Protein AF-A0A2M9ITL8-F1 (afdb_monomer)

Foldseek 3Di:
DPDDQDPLLCVLLVQLVVVQVVVPPQADALVRSCVSSVHDSVSNVSNLVVNQVVCVVVVHAHWDADPRRGTHGDDDPVSVVVRVLVVLVVVLVVLVCCLPVPLVVVCVVPVPPPVSVVVNVVSVVVSVVSVVVNVPDD

pLDDT: mean 93.33, std 9.51, range [38.5, 98.44]

Sequence (138 aa):
MARKRSPAAERHSELIQIALLEAAPSGLPFKRLMGACELSEYQTRSGLTALRDLAAQKGWPPLLWTRERGYHFCASEIELEEWERAWVSEKLTQFKRMITGTLAPHLALFPRSRWANYLNTQIEAVKATLEMAASQSG

Radius of gyration: 19.23 Å; Cα contacts (8 Å, |Δi|>4): 129; chains: 1; bounding box: 42×32×49 Å

Mean predicted aligned error: 4.71 Å

Secondary structure (DSSP, 8-state):
------HHHHHHHHHHHHHHHHTTTT-B-HHHHHHHHT--HHHHHHHHHHHHHHHHHHTPPPEEEETTTEEEE---HHHHHHHHHHHHHHHHHHHHHHIIIIIHHHHHH-TT-HHHHHHHHHHHHHHHHHHHHHH---

Solvent-accessible surface area (backbone atoms only — not comparable to full-atom values): 7659 Å² total; per-residue (Å²): 131,85,76,85,74,54,74,67,33,50,54,37,17,50,46,49,50,53,54,37,60,74,35,55,89,58,27,34,43,70,71,55,45,24,61,77,56,75,38,54,74,67,50,42,53,46,5,54,52,44,36,44,56,46,22,66,74,69,73,44,62,56,72,46,74,46,93,90,34,20,38,30,65,54,88,47,69,67,61,47,52,54,50,51,52,52,51,52,52,52,51,42,52,51,48,52,46,44,44,65,71,45,43,49,55,47,38,70,78,40,72,82,39,64,67,54,53,53,51,47,54,55,50,52,52,54,41,53,55,46,51,52,58,68,66,67,68,130

Structure (mmCIF, N/CA/C/O backbone):
data_AF-A0A2M9ITL8-F1
#
_entry.id   AF-A0A2M9ITL8-F1
#
loop_
_atom_site.group_PDB
_atom_site.id
_atom_site.type_symbol
_atom_site.label_atom_id
_atom_site.label_alt_id
_atom_site.label_comp_id
_atom_site.label_asym_id
_atom_site.label_entity_id
_atom_site.label_seq_id
_atom_site.pdbx_PDB_ins_code
_atom_site.Cartn_x
_atom_site.Cartn_y
_atom_site.Cartn_z
_atom_site.occupancy
_atom_site.B_iso_or_equiv
_atom_site.auth_seq_id
_atom_site.auth_comp_id
_atom_site.auth_asym_id
_atom_site.auth_atom_id
_atom_site.pdbx_PDB_model_num
ATOM 1 N N . MET A 1 1 ? 1.585 19.406 0.364 1.00 38.50 1 MET A N 1
ATOM 2 C CA . MET A 1 1 ? 0.289 20.040 0.698 1.00 38.50 1 MET A CA 1
ATOM 3 C C . MET A 1 1 ? -0.775 1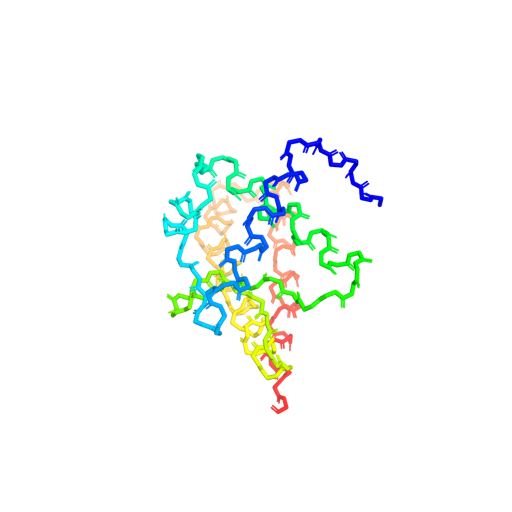8.957 0.744 1.00 38.50 1 MET A C 1
ATOM 5 O O . MET A 1 1 ? -0.995 18.316 -0.275 1.00 38.50 1 MET A O 1
ATOM 9 N N . ALA A 1 2 ? -1.387 18.708 1.905 1.00 52.38 2 ALA A N 1
ATOM 10 C CA . ALA A 1 2 ? -2.504 17.770 2.001 1.00 52.38 2 ALA A CA 1
ATOM 11 C C . ALA A 1 2 ? -3.695 18.335 1.212 1.00 52.38 2 ALA A C 1
ATOM 13 O O . ALA A 1 2 ? -4.110 19.473 1.440 1.00 52.38 2 ALA A O 1
ATOM 14 N N . ARG A 1 3 ? -4.214 17.572 0.246 1.00 58.38 3 ARG A N 1
ATOM 15 C CA . ARG A 1 3 ? -5.431 17.939 -0.484 1.00 58.38 3 ARG A CA 1
ATOM 16 C C . ARG A 1 3 ? -6.552 18.110 0.543 1.00 58.38 3 ARG A C 1
ATOM 18 O O . ARG A 1 3 ? -6.740 17.233 1.383 1.00 58.38 3 ARG A O 1
ATOM 25 N N . LYS A 1 4 ? -7.284 19.227 0.496 1.00 65.50 4 LYS A N 1
ATOM 26 C CA . LYS A 1 4 ? -8.438 19.445 1.379 1.00 65.50 4 LYS A CA 1
ATOM 27 C C . LYS A 1 4 ? -9.428 18.294 1.149 1.00 65.50 4 LYS A C 1
ATOM 29 O O . LYS A 1 4 ? -9.905 18.122 0.025 1.00 65.50 4 LYS A O 1
ATOM 34 N N . ARG A 1 5 ? -9.641 17.458 2.172 1.00 71.75 5 ARG A N 1
ATOM 35 C CA . ARG A 1 5 ? -10.529 16.288 2.106 1.00 71.75 5 ARG A CA 1
ATOM 36 C C . ARG A 1 5 ? -11.966 16.758 1.892 1.00 71.75 5 ARG A C 1
ATOM 38 O O . ARG A 1 5 ? -12.335 17.853 2.315 1.00 71.75 5 ARG A O 1
ATOM 45 N N . SER A 1 6 ? -12.774 15.956 1.200 1.00 83.06 6 SER A N 1
ATOM 46 C CA . SER A 1 6 ? -14.207 16.242 1.138 1.00 83.06 6 SER A CA 1
ATOM 47 C C . SER A 1 6 ? -14.838 15.941 2.505 1.00 83.06 6 SER A C 1
ATOM 49 O O . SER A 1 6 ? -14.419 14.977 3.152 1.00 83.06 6 SER A O 1
ATOM 51 N N . PRO A 1 7 ? -15.874 16.687 2.930 1.00 87.38 7 PRO A N 1
ATOM 52 C CA . PRO A 1 7 ? -16.568 16.409 4.192 1.00 87.38 7 PRO A CA 1
ATOM 53 C C . PRO A 1 7 ? -17.094 14.966 4.290 1.00 87.38 7 PRO A C 1
ATOM 55 O O . PRO A 1 7 ? -17.091 14.359 5.356 1.00 87.38 7 PRO A O 1
ATOM 58 N N . ALA A 1 8 ? -17.498 14.381 3.156 1.00 90.00 8 ALA A N 1
ATOM 59 C CA . ALA A 1 8 ? -17.932 12.987 3.093 1.00 90.00 8 ALA A CA 1
ATOM 60 C C . ALA A 1 8 ? -16.789 12.003 3.395 1.00 90.00 8 ALA A C 1
ATOM 62 O O . ALA A 1 8 ? -16.981 11.058 4.153 1.00 90.00 8 ALA A O 1
ATOM 63 N N . ALA A 1 9 ? -15.592 12.233 2.844 1.00 88.75 9 ALA A N 1
ATOM 64 C CA . ALA A 1 9 ? -14.441 11.369 3.094 1.00 88.75 9 ALA A CA 1
ATOM 65 C C . ALA A 1 9 ? -13.975 11.436 4.557 1.00 88.75 9 ALA A C 1
ATOM 67 O O . ALA A 1 9 ? -13.569 10.413 5.102 1.00 88.75 9 ALA A O 1
ATOM 68 N N . GLU A 1 10 ? -14.075 12.606 5.195 1.00 90.88 10 GLU A N 1
ATOM 69 C CA . GLU A 1 10 ? -13.783 12.767 6.626 1.00 90.88 10 GLU A CA 1
ATOM 70 C C . GLU A 1 10 ? -14.762 11.955 7.479 1.00 90.88 10 GLU A C 1
ATOM 72 O O . GLU A 1 10 ? -14.326 11.092 8.240 1.00 90.88 10 GLU A O 1
ATOM 77 N N . ARG A 1 11 ? -16.072 12.085 7.242 1.00 94.38 11 ARG A N 1
ATOM 78 C CA . ARG A 1 11 ? -17.079 11.266 7.935 1.00 94.38 11 ARG A CA 1
ATOM 79 C C . ARG A 1 11 ? -16.872 9.762 7.725 1.00 94.38 11 ARG A C 1
ATOM 81 O O . ARG A 1 11 ? -17.024 8.975 8.653 1.00 94.38 11 ARG A O 1
ATOM 88 N N . HIS A 1 12 ? -16.521 9.332 6.512 1.00 96.56 12 HIS A N 1
ATOM 89 C CA . HIS A 1 12 ? -16.215 7.921 6.249 1.00 96.56 12 HIS A CA 1
ATOM 90 C C . HIS A 1 12 ? -14.963 7.453 7.000 1.00 96.56 12 HIS A C 1
ATOM 92 O O . HIS A 1 12 ? -14.932 6.322 7.476 1.00 96.56 12 HIS A O 1
ATOM 98 N N . SER A 1 13 ? -13.944 8.309 7.126 1.00 96.38 13 SER A N 1
ATOM 99 C CA . SER A 1 13 ? -12.740 7.990 7.898 1.00 96.38 13 SER A CA 1
ATOM 100 C C . SER A 1 13 ? -13.029 7.823 9.390 1.00 96.38 13 SER A C 1
ATOM 102 O O . SER A 1 13 ? -12.482 6.908 9.996 1.00 96.38 13 SER A O 1
ATOM 104 N N . GLU A 1 14 ? -13.936 8.628 9.952 1.00 97.00 14 GLU A N 1
ATOM 105 C CA . GLU A 1 14 ? -14.375 8.520 11.349 1.00 97.00 14 GLU A CA 1
ATOM 106 C C . GLU A 1 14 ? -15.105 7.196 11.608 1.00 97.00 14 GLU A C 1
ATOM 108 O O . GLU A 1 14 ? -14.757 6.477 12.541 1.00 97.00 14 GLU A O 1
ATOM 113 N N . LEU A 1 15 ? -16.057 6.818 10.743 1.00 98.06 15 LEU A N 1
ATOM 114 C CA . LEU A 1 15 ? -16.768 5.535 10.853 1.00 98.06 15 LEU A CA 1
ATOM 115 C C . LEU A 1 15 ? -15.808 4.340 10.792 1.00 98.06 15 LEU A C 1
ATOM 117 O O . LEU A 1 15 ? -15.922 3.401 11.577 1.00 98.06 15 LEU A O 1
ATOM 121 N N . ILE A 1 16 ? -14.842 4.388 9.872 1.00 98.19 16 ILE A N 1
ATOM 122 C CA . ILE A 1 16 ? -13.818 3.348 9.734 1.00 98.19 16 ILE A CA 1
ATOM 123 C C . ILE A 1 16 ? -12.917 3.314 10.967 1.00 98.19 16 ILE A C 1
ATOM 125 O O . ILE A 1 16 ? -12.593 2.231 11.445 1.00 98.19 16 ILE A O 1
ATOM 129 N N . GLN A 1 17 ? -12.514 4.471 11.494 1.00 97.69 17 GLN A N 1
ATOM 130 C CA . GLN A 1 17 ? -11.698 4.540 12.700 1.00 97.69 17 GLN A CA 1
ATOM 131 C C . GLN A 1 17 ? -12.410 3.887 13.887 1.00 97.69 17 GLN A C 1
ATOM 133 O O . GLN A 1 17 ? -11.802 3.057 14.556 1.00 97.69 17 GLN A O 1
ATOM 138 N N . ILE A 1 18 ? -13.684 4.221 14.116 1.00 97.88 18 ILE A N 1
ATOM 139 C CA . ILE A 1 18 ? -14.499 3.636 15.190 1.00 97.88 18 ILE A CA 1
ATOM 140 C C . ILE A 1 18 ? -14.556 2.112 15.038 1.00 97.88 18 ILE A C 1
ATOM 142 O O . ILE A 1 18 ? -14.156 1.399 15.955 1.00 97.88 18 ILE A O 1
ATOM 146 N N . ALA A 1 19 ? -14.931 1.612 13.857 1.00 98.06 19 ALA A N 1
ATOM 147 C CA . ALA A 1 19 ? -15.036 0.174 13.607 1.00 98.06 19 ALA A CA 1
ATOM 148 C C . ALA A 1 19 ? -13.704 -0.573 13.822 1.00 98.06 19 ALA A C 1
ATOM 150 O O . ALA A 1 19 ? -13.681 -1.700 14.313 1.00 98.06 19 ALA A O 1
ATOM 151 N N . LEU A 1 20 ? -12.575 0.044 13.461 1.00 97.69 20 LEU A N 1
ATOM 152 C CA . LEU A 1 20 ? -11.251 -0.548 13.663 1.00 97.69 20 LEU A CA 1
ATOM 153 C C . LEU A 1 20 ? -10.812 -0.548 15.130 1.00 97.69 20 LEU A C 1
ATOM 155 O O . LEU A 1 20 ? -10.137 -1.488 15.546 1.00 97.69 20 LEU A O 1
ATOM 159 N N . LEU A 1 21 ? -11.183 0.476 15.902 1.00 95.94 21 LEU A N 1
ATOM 160 C CA . LEU A 1 21 ? -10.925 0.522 17.342 1.00 95.94 21 LEU A CA 1
ATOM 161 C C . LEU A 1 21 ? -11.774 -0.512 18.091 1.00 95.94 21 LEU A C 1
ATOM 163 O O . LEU A 1 21 ? -11.257 -1.183 18.978 1.00 95.94 21 LEU A O 1
ATOM 167 N N . GLU A 1 22 ? -13.033 -0.705 17.695 1.00 96.88 22 GLU A N 1
ATOM 168 C CA . GLU A 1 22 ? -13.909 -1.746 18.255 1.00 96.88 22 GLU A CA 1
ATOM 169 C C . GLU A 1 22 ? -13.418 -3.165 17.933 1.00 96.88 22 GLU A C 1
ATOM 171 O O . GLU A 1 22 ? -13.554 -4.076 18.746 1.00 96.88 22 GLU A O 1
ATOM 176 N N . ALA A 1 23 ? -12.812 -3.359 16.759 1.00 95.88 23 ALA A N 1
ATOM 177 C CA . ALA A 1 23 ? -12.251 -4.641 16.335 1.00 95.88 23 ALA A CA 1
ATOM 178 C C . ALA A 1 23 ? -10.813 -4.892 16.828 1.00 95.88 23 ALA A C 1
ATOM 180 O O . ALA A 1 23 ? -10.212 -5.924 16.489 1.00 95.88 23 ALA A O 1
ATOM 181 N N . ALA A 1 24 ? -10.221 -3.955 17.573 1.00 91.88 24 ALA A N 1
ATOM 182 C CA . ALA A 1 24 ? -8.864 -4.097 18.077 1.00 91.88 24 ALA A CA 1
ATOM 183 C C . ALA A 1 24 ? -8.774 -5.249 19.105 1.00 91.88 24 ALA A C 1
ATOM 185 O O . ALA A 1 24 ? -9.668 -5.406 19.935 1.00 91.88 24 ALA A O 1
ATOM 186 N N . PRO A 1 25 ? -7.701 -6.068 19.079 1.00 90.06 25 PRO A N 1
ATOM 187 C CA . PRO A 1 25 ? -6.529 -5.962 18.204 1.00 90.06 25 PRO A CA 1
ATOM 188 C C . PRO A 1 25 ? -6.680 -6.691 16.854 1.00 90.06 25 PRO A C 1
ATOM 190 O O . PRO A 1 25 ? -5.830 -6.541 15.985 1.00 90.06 25 PRO A O 1
ATOM 193 N N . SER A 1 26 ? -7.723 -7.490 16.638 1.00 89.56 26 SER A N 1
ATOM 194 C CA . SER A 1 26 ? -7.806 -8.418 15.497 1.00 89.56 26 SER A CA 1
ATOM 195 C C . SER A 1 26 ? -7.845 -7.775 14.101 1.00 89.56 26 SER A C 1
ATOM 197 O O . SER A 1 26 ? -7.339 -8.386 13.163 1.00 89.56 26 SER A O 1
ATOM 199 N N . GLY A 1 27 ? -8.367 -6.552 13.961 1.00 95.69 27 GLY A N 1
ATOM 200 C CA . GLY A 1 27 ? -8.526 -5.880 12.664 1.00 95.69 27 GLY A CA 1
ATOM 201 C C . GLY A 1 27 ? -9.755 -6.341 11.872 1.00 95.69 27 GLY A C 1
ATOM 202 O O . GLY A 1 27 ? -10.525 -7.193 12.318 1.00 95.69 27 GLY A O 1
ATOM 203 N N . LEU A 1 28 ? -9.973 -5.751 10.690 1.00 97.88 28 LEU A N 1
ATOM 204 C CA . LEU A 1 28 ? -11.129 -6.042 9.834 1.00 97.88 28 LEU A CA 1
ATOM 205 C C . LEU A 1 28 ? -10.746 -6.270 8.361 1.00 97.88 28 LEU A C 1
ATOM 207 O O . LEU A 1 28 ? -10.210 -5.375 7.698 1.00 97.88 28 LEU A O 1
ATOM 211 N N . PRO A 1 29 ? -11.104 -7.426 7.767 1.00 97.56 29 PRO A N 1
ATOM 212 C CA . PRO A 1 29 ? -11.069 -7.614 6.319 1.00 97.56 29 PRO A CA 1
ATOM 213 C C . PRO A 1 29 ? -11.958 -6.594 5.597 1.00 97.56 29 PRO A C 1
ATOM 215 O O . PRO A 1 29 ? -13.017 -6.227 6.103 1.00 97.56 29 PRO A O 1
ATOM 218 N N . PHE A 1 30 ? -11.594 -6.211 4.368 1.00 97.69 30 PHE A N 1
ATOM 219 C CA . PHE A 1 30 ? -12.276 -5.145 3.614 1.00 97.69 30 PHE A CA 1
ATOM 220 C C . PHE A 1 30 ? -13.806 -5.299 3.559 1.00 97.69 30 PHE A C 1
ATOM 222 O O . PHE A 1 30 ? -14.527 -4.353 3.854 1.00 97.69 30 PHE A O 1
ATOM 229 N N . LYS A 1 31 ? -14.317 -6.505 3.264 1.00 97.50 31 LYS A N 1
ATOM 230 C CA . LYS A 1 31 ? -15.768 -6.762 3.213 1.00 97.50 31 LYS A CA 1
ATOM 231 C C . LYS A 1 31 ? -16.461 -6.614 4.571 1.00 97.50 31 LYS A C 1
ATOM 233 O O . LYS A 1 31 ? -17.597 -6.157 4.618 1.00 97.50 31 LYS A O 1
ATOM 238 N N . ARG A 1 32 ? -15.796 -6.996 5.668 1.00 97.31 32 ARG A N 1
ATOM 239 C CA . ARG A 1 32 ? -16.343 -6.812 7.021 1.00 97.31 32 ARG A CA 1
ATOM 240 C C . ARG A 1 32 ? -16.325 -5.344 7.420 1.00 97.31 32 ARG A C 1
ATOM 242 O O . ARG A 1 32 ? -17.299 -4.880 7.988 1.00 97.31 32 ARG A O 1
ATOM 249 N N . LEU A 1 33 ? -15.271 -4.616 7.052 1.00 97.94 33 LEU A N 1
ATOM 250 C CA . LEU A 1 33 ? -15.189 -3.175 7.269 1.00 97.94 33 LEU A CA 1
ATOM 251 C C . LEU A 1 33 ? -16.293 -2.420 6.509 1.00 97.94 33 LEU A C 1
ATOM 253 O O . LEU A 1 33 ? -16.945 -1.558 7.082 1.00 97.94 33 LEU A O 1
ATOM 257 N N . MET A 1 34 ? -16.550 -2.781 5.246 1.00 98.44 34 MET A N 1
ATOM 258 C CA . MET A 1 34 ? -17.677 -2.236 4.475 1.00 98.44 34 MET A CA 1
ATOM 259 C C . MET A 1 34 ? -19.013 -2.450 5.192 1.00 98.44 34 MET A C 1
ATOM 261 O O . MET A 1 34 ? -19.786 -1.508 5.329 1.00 98.44 34 MET A O 1
ATOM 265 N N . GLY A 1 35 ? -19.26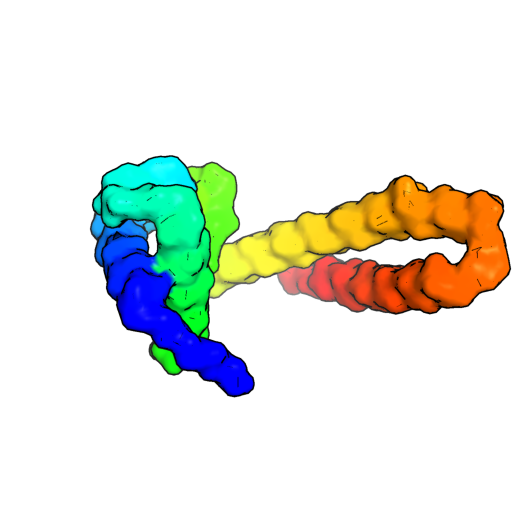6 -3.681 5.653 1.00 97.88 35 GLY A N 1
ATOM 266 C CA . GLY A 1 35 ? -20.496 -4.028 6.361 1.00 97.88 35 GLY A CA 1
ATOM 267 C C . GLY A 1 35 ? -20.642 -3.295 7.694 1.00 97.88 35 GLY A C 1
ATOM 268 O O . GLY A 1 35 ? -21.701 -2.744 7.957 1.00 97.88 35 GLY A O 1
ATOM 269 N N . ALA A 1 36 ? -19.575 -3.230 8.494 1.00 97.56 36 ALA A N 1
ATOM 270 C CA . ALA A 1 36 ? -19.579 -2.565 9.797 1.00 97.56 36 ALA A CA 1
ATOM 271 C C . ALA A 1 36 ? -19.838 -1.053 9.699 1.00 97.56 36 ALA A C 1
ATOM 273 O O . ALA A 1 36 ? -20.445 -0.475 10.591 1.00 97.56 36 ALA A O 1
ATOM 274 N N . CYS A 1 37 ? -19.390 -0.414 8.616 1.00 97.69 37 CYS A N 1
ATOM 275 C CA . CYS A 1 37 ? -19.576 1.022 8.409 1.00 97.69 37 CYS A CA 1
ATOM 276 C C . CYS A 1 37 ? -20.783 1.369 7.518 1.00 97.69 37 CYS A C 1
ATOM 278 O O . CYS A 1 37 ? -21.005 2.552 7.268 1.00 97.69 37 CYS A O 1
ATOM 280 N N . GLU A 1 38 ? -21.501 0.372 6.986 1.00 97.75 38 GLU A N 1
ATOM 281 C CA . GLU A 1 38 ? -22.568 0.544 5.984 1.00 97.75 38 GLU A CA 1
ATOM 282 C C . GLU A 1 38 ? -22.125 1.384 4.765 1.00 97.75 38 GLU A C 1
ATOM 284 O O . GLU A 1 38 ? -22.852 2.233 4.247 1.00 97.75 38 GLU A O 1
ATOM 289 N N . LEU A 1 39 ? -20.894 1.153 4.296 1.00 97.69 39 LEU A N 1
ATOM 290 C CA . LEU A 1 39 ? -20.288 1.895 3.188 1.00 97.69 39 LEU A CA 1
ATOM 291 C C . LEU A 1 39 ? -20.190 1.048 1.915 1.00 97.69 39 LEU A C 1
ATOM 293 O O . LEU A 1 39 ? -19.876 -0.143 1.944 1.00 97.69 39 LEU A O 1
ATOM 297 N N . SER A 1 40 ? -20.373 1.699 0.764 1.00 98.06 40 SER A N 1
ATOM 298 C CA . SER A 1 40 ? -20.000 1.120 -0.532 1.00 98.06 40 SER A CA 1
ATOM 299 C C . SER A 1 40 ? -18.482 0.957 -0.655 1.00 98.06 40 SER A C 1
ATOM 301 O O . SER A 1 40 ? -17.711 1.654 0.005 1.00 98.06 40 SER A O 1
ATOM 303 N N . GLU A 1 41 ? -18.030 0.103 -1.578 1.00 97.88 41 GLU A N 1
ATOM 304 C CA . GLU A 1 41 ? -16.597 -0.128 -1.812 1.00 97.88 41 GLU A CA 1
ATOM 305 C C . GLU A 1 41 ? -15.832 1.180 -2.084 1.00 97.88 41 GLU A C 1
ATOM 307 O O . GLU A 1 41 ? -14.753 1.404 -1.530 1.00 97.88 41 GLU A O 1
ATOM 312 N N . TYR A 1 42 ? -16.401 2.065 -2.907 1.00 96.62 42 TYR A N 1
ATOM 313 C CA . TYR A 1 42 ? -15.787 3.353 -3.222 1.00 96.62 42 TYR A CA 1
ATOM 314 C C . TYR A 1 42 ? -15.661 4.243 -1.978 1.00 96.62 42 TYR A C 1
ATOM 316 O O . TYR A 1 42 ? -14.597 4.814 -1.728 1.00 96.62 42 TYR A O 1
ATOM 324 N N . GLN A 1 43 ? -16.717 4.323 -1.163 1.00 97.31 43 GLN A N 1
ATOM 325 C CA . GLN A 1 43 ? -16.712 5.105 0.074 1.00 97.31 43 GLN A CA 1
ATOM 326 C C . GLN A 1 43 ? -15.716 4.546 1.090 1.00 97.31 43 GLN A C 1
ATOM 328 O O . GLN A 1 43 ? -14.967 5.321 1.681 1.00 97.31 43 GLN A O 1
ATOM 333 N N . THR A 1 44 ? -15.632 3.221 1.247 1.00 97.88 44 THR A N 1
ATOM 334 C CA . THR A 1 44 ? -14.653 2.585 2.139 1.00 97.88 44 THR A CA 1
ATOM 335 C C . THR A 1 44 ? -13.226 2.870 1.686 1.00 97.88 44 THR A C 1
ATOM 337 O O . THR A 1 44 ? -12.393 3.247 2.505 1.00 97.88 44 THR A O 1
ATOM 340 N N . ARG A 1 45 ? -12.925 2.767 0.384 1.00 97.06 45 ARG A N 1
ATOM 341 C CA . ARG A 1 45 ? -11.597 3.119 -0.150 1.00 97.06 45 ARG A CA 1
ATOM 342 C C . ARG A 1 45 ? -11.265 4.591 0.091 1.00 97.06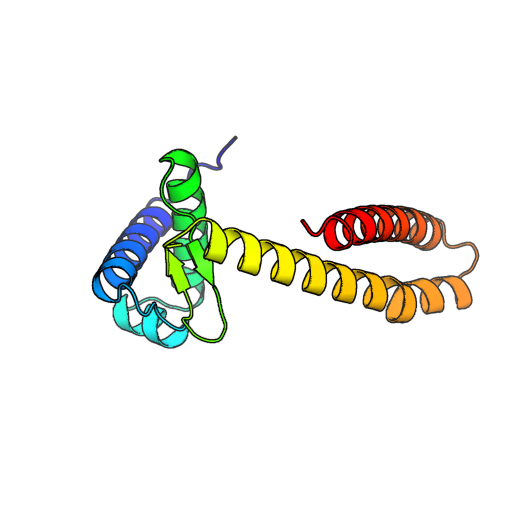 45 ARG A C 1
ATOM 344 O O . ARG A 1 45 ? -10.174 4.893 0.567 1.00 97.06 45 ARG A O 1
ATOM 351 N N . SER A 1 46 ? -12.207 5.493 -0.185 1.00 95.94 46 SER A N 1
ATOM 352 C CA . SER A 1 46 ? -12.026 6.926 0.063 1.00 95.94 46 SER A CA 1
ATOM 353 C C . SER A 1 46 ? -11.810 7.232 1.549 1.00 95.94 46 SER A C 1
ATOM 355 O O . SER A 1 46 ? -10.939 8.034 1.881 1.00 95.94 46 SER A O 1
ATOM 357 N N . GLY A 1 47 ? -12.572 6.594 2.441 1.00 96.88 47 GLY A N 1
ATOM 358 C CA . GLY A 1 47 ? -12.442 6.754 3.888 1.00 96.88 47 GLY A CA 1
ATOM 359 C C . GLY A 1 47 ? -11.122 6.197 4.425 1.00 96.88 47 GLY A C 1
ATOM 360 O O . GLY A 1 47 ? -10.460 6.866 5.209 1.00 96.88 47 GLY A O 1
ATOM 361 N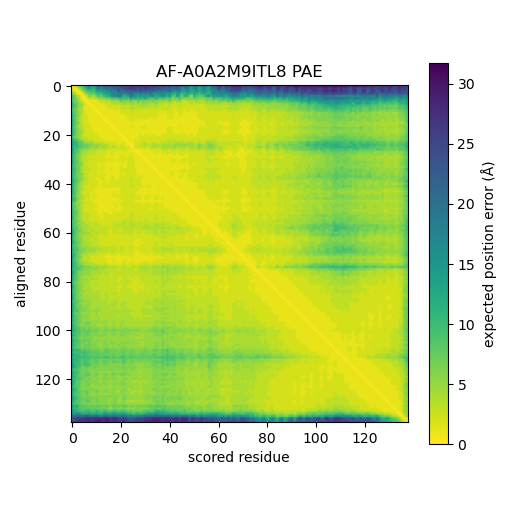 N . LEU A 1 48 ? -10.672 5.033 3.938 1.00 97.56 48 LEU A N 1
ATOM 362 C CA . LEU A 1 48 ? -9.358 4.463 4.266 1.00 97.56 48 LEU A CA 1
ATOM 363 C C . LEU A 1 48 ? -8.206 5.388 3.849 1.00 97.56 48 LEU A C 1
ATOM 365 O O . LEU A 1 48 ? -7.225 5.514 4.580 1.00 97.56 48 LEU A O 1
ATOM 369 N N . THR A 1 49 ? -8.294 6.026 2.679 1.00 96.44 49 THR A N 1
ATOM 370 C CA . THR A 1 49 ? -7.300 7.023 2.248 1.00 96.44 49 THR A CA 1
ATOM 371 C C . THR A 1 49 ? -7.315 8.240 3.171 1.00 96.44 49 THR A C 1
ATOM 373 O O . THR A 1 49 ? -6.269 8.622 3.688 1.00 96.44 49 THR A O 1
ATOM 376 N N . ALA A 1 50 ? -8.495 8.799 3.454 1.00 95.75 50 ALA A N 1
ATOM 377 C CA . ALA A 1 50 ? -8.629 9.944 4.353 1.00 95.75 50 ALA A CA 1
ATOM 378 C C . ALA A 1 50 ? -8.133 9.647 5.781 1.00 95.75 5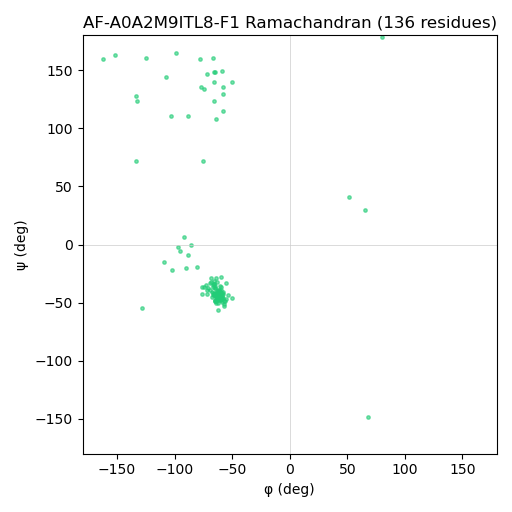0 ALA A C 1
ATOM 380 O O . ALA A 1 50 ? -7.526 10.524 6.402 1.00 95.75 50 ALA A O 1
ATOM 381 N N . LEU A 1 51 ? -8.345 8.418 6.271 1.00 96.44 51 LEU A N 1
ATOM 382 C CA . LEU A 1 51 ? -7.875 7.962 7.577 1.00 96.44 51 LEU A CA 1
ATOM 383 C C . LEU A 1 51 ? -6.348 7.852 7.632 1.00 96.44 51 LEU A C 1
ATOM 385 O O . LEU A 1 51 ? -5.755 8.278 8.618 1.00 96.44 51 LEU A O 1
ATOM 389 N N . ARG A 1 52 ? -5.696 7.349 6.575 1.00 96.12 52 ARG A N 1
ATOM 390 C CA . ARG A 1 52 ? -4.222 7.342 6.486 1.00 96.12 52 ARG A CA 1
ATOM 391 C C . ARG A 1 52 ? -3.648 8.751 6.542 1.00 96.12 52 ARG A C 1
ATOM 393 O O . ARG A 1 52 ? -2.723 9.002 7.310 1.00 96.12 52 ARG A O 1
ATOM 400 N N . ASP A 1 53 ? -4.236 9.675 5.785 1.00 94.44 53 ASP A N 1
ATOM 401 C CA . ASP A 1 53 ? -3.819 11.078 5.797 1.00 94.44 53 ASP A CA 1
ATOM 402 C C . ASP A 1 53 ? -4.005 11.704 7.185 1.00 94.44 53 ASP A C 1
ATOM 404 O O . ASP A 1 53 ? -3.179 12.498 7.632 1.00 94.44 53 ASP A O 1
ATOM 408 N N . LEU A 1 54 ? -5.098 11.364 7.879 1.00 93.62 54 LEU A N 1
ATOM 409 C CA . LEU A 1 54 ? -5.370 11.859 9.226 1.00 93.62 54 LEU A CA 1
ATOM 410 C C . LEU A 1 54 ? -4.376 11.296 10.237 1.00 93.62 54 LEU A C 1
ATOM 412 O O . LEU A 1 54 ? -3.836 12.064 11.028 1.00 93.62 54 LEU A O 1
ATOM 416 N N . ALA A 1 55 ? -4.100 9.993 10.177 1.00 93.75 55 ALA A N 1
ATOM 417 C CA . ALA A 1 55 ? -3.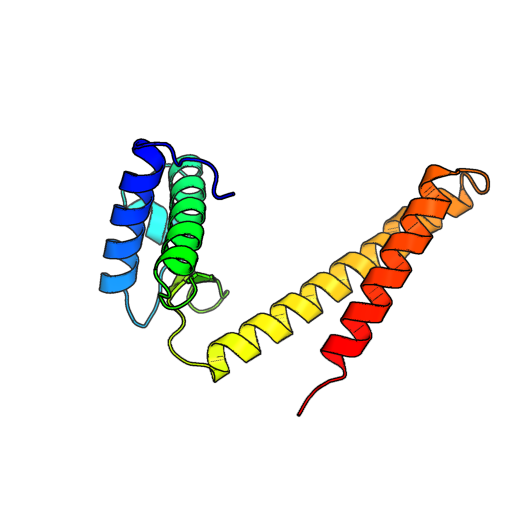137 9.346 11.054 1.00 93.75 55 ALA A CA 1
ATOM 418 C C . ALA A 1 55 ? -1.750 9.989 10.918 1.00 93.75 55 ALA A C 1
ATOM 420 O O . ALA A 1 55 ? -1.164 10.387 11.922 1.00 93.75 55 ALA A O 1
ATOM 421 N N . ALA A 1 56 ? -1.290 10.216 9.682 1.00 93.25 56 ALA A N 1
ATOM 422 C CA . ALA A 1 56 ? -0.032 10.910 9.415 1.00 93.25 56 ALA A CA 1
ATOM 423 C C . ALA A 1 56 ? -0.019 12.347 9.968 1.00 93.25 56 ALA A C 1
ATOM 425 O O . ALA A 1 56 ? 0.962 12.775 10.569 1.00 93.25 56 ALA A O 1
ATOM 426 N N . GLN A 1 57 ? -1.114 13.097 9.809 1.00 93.50 57 GLN A N 1
ATOM 427 C CA . GLN A 1 57 ? -1.219 14.470 10.326 1.00 93.50 57 GLN A CA 1
ATOM 428 C C . GLN A 1 57 ? -1.259 14.543 11.855 1.00 93.50 57 GLN A C 1
ATOM 430 O O . GLN A 1 57 ? -0.825 15.539 12.430 1.00 93.50 57 GLN A O 1
ATOM 435 N N . LYS A 1 58 ? -1.838 13.534 12.509 1.00 93.38 58 LYS A N 1
ATOM 436 C CA . LYS A 1 58 ? -2.048 13.499 13.960 1.00 93.38 58 LYS A CA 1
ATOM 437 C C . LYS A 1 58 ? -0.948 12.750 14.715 1.00 93.38 58 LYS A C 1
ATOM 439 O O . LYS A 1 58 ? -0.984 12.744 15.941 1.00 93.38 58 LYS A O 1
ATOM 444 N N . GLY A 1 59 ? -0.004 12.126 14.009 1.00 93.19 59 GLY A N 1
ATOM 445 C CA . GLY A 1 59 ? 1.004 11.257 14.619 1.00 93.19 59 GLY A CA 1
ATOM 446 C C . GLY A 1 59 ? 0.396 10.001 15.250 1.00 93.19 59 GLY A C 1
ATOM 447 O O . GLY A 1 59 ? 0.905 9.508 16.250 1.00 93.19 59 GLY A O 1
ATOM 448 N N . TRP A 1 60 ? -0.729 9.518 14.718 1.00 93.75 60 TRP A N 1
ATOM 449 C CA . TRP A 1 60 ? -1.340 8.270 15.177 1.00 93.75 60 TRP A CA 1
ATOM 450 C C . TRP A 1 60 ? -0.604 7.060 14.603 1.00 93.75 60 TRP A C 1
ATOM 452 O O . TRP A 1 60 ? 0.053 7.193 13.565 1.00 93.75 60 TRP A O 1
ATOM 462 N N . PRO A 1 61 ? -0.755 5.871 15.221 1.00 93.69 61 PRO A N 1
ATOM 463 C CA . PRO A 1 61 ? -0.239 4.647 14.635 1.00 93.69 61 PRO A CA 1
ATOM 464 C C . PRO A 1 61 ? -0.683 4.496 13.170 1.00 93.69 61 PRO A C 1
ATOM 466 O O . PRO A 1 61 ? -1.827 4.833 12.833 1.00 93.69 61 PRO A O 1
ATOM 469 N N . PRO A 1 62 ? 0.197 4.016 12.278 1.00 94.94 62 PRO A N 1
ATOM 470 C CA . PRO A 1 62 ? -0.140 3.859 10.874 1.00 94.94 62 PRO A CA 1
ATOM 471 C C . PRO A 1 62 ? -1.224 2.795 10.680 1.00 94.94 62 PRO A C 1
ATOM 473 O O . PRO A 1 62 ? -1.319 1.813 11.418 1.00 94.94 62 PRO A O 1
ATOM 476 N N . LEU A 1 63 ? -2.045 2.996 9.648 1.00 96.12 63 LEU A N 1
ATOM 477 C CA . LEU A 1 63 ? -3.067 2.040 9.236 1.00 96.12 63 LEU A CA 1
ATOM 478 C C . LEU A 1 63 ? -2.477 1.029 8.247 1.00 96.12 63 LEU A C 1
ATOM 480 O O . LEU A 1 63 ? -2.228 1.365 7.081 1.00 96.12 63 LEU A O 1
ATOM 484 N N . LEU A 1 64 ? -2.335 -0.213 8.696 1.00 95.94 64 LEU A N 1
ATOM 485 C CA . LEU A 1 64 ? -1.781 -1.316 7.921 1.00 95.94 64 LEU A CA 1
ATOM 486 C C . LEU A 1 64 ? -2.882 -2.198 7.330 1.00 95.94 64 LEU A C 1
ATOM 488 O O . LEU A 1 64 ? -4.056 -2.124 7.701 1.00 95.94 64 LEU A O 1
ATOM 492 N N . TRP A 1 65 ? -2.489 -3.029 6.369 1.00 95.75 65 TRP A N 1
ATOM 493 C CA . TRP A 1 65 ? -3.281 -4.163 5.907 1.00 95.75 65 TRP A CA 1
ATOM 494 C C . TRP A 1 65 ? -2.384 -5.387 5.816 1.00 95.75 65 TRP A C 1
ATOM 496 O O . TRP A 1 65 ? -1.355 -5.337 5.142 1.00 95.75 65 TRP A O 1
ATOM 506 N N . THR A 1 66 ? -2.807 -6.478 6.445 1.00 93.81 66 THR A N 1
ATOM 507 C CA . THR A 1 66 ? -2.206 -7.805 6.273 1.00 93.81 66 THR A CA 1
ATOM 508 C C . THR A 1 66 ? -3.276 -8.799 5.851 1.00 93.81 66 THR A C 1
ATOM 510 O O . THR A 1 66 ? -4.478 -8.565 6.027 1.00 93.81 66 THR A O 1
ATOM 513 N N . ARG A 1 67 ? -2.858 -9.926 5.275 1.00 90.88 67 ARG A N 1
ATOM 514 C CA . ARG A 1 67 ? -3.795 -10.975 4.864 1.00 90.88 67 ARG A CA 1
ATOM 515 C C . ARG A 1 67 ? -4.476 -11.610 6.080 1.00 90.88 67 ARG A C 1
ATOM 517 O O . ARG A 1 67 ? -5.642 -11.982 5.994 1.00 90.88 67 ARG A O 1
ATOM 524 N N . GLU A 1 68 ? -3.751 -11.706 7.187 1.00 91.62 68 GLU A N 1
ATOM 525 C CA . GLU A 1 68 ? -4.134 -12.378 8.424 1.00 91.62 68 GLU A CA 1
ATOM 526 C C . GLU A 1 68 ? -5.138 -11.549 9.233 1.00 91.62 68 GLU A C 1
ATOM 528 O O . GLU A 1 68 ? -6.119 -12.096 9.732 1.00 91.62 68 GLU A O 1
ATOM 533 N N . ARG A 1 69 ? -4.921 -10.230 9.338 1.00 93.44 69 ARG A N 1
ATOM 534 C CA . ARG A 1 69 ? -5.717 -9.330 10.200 1.00 93.44 69 ARG A CA 1
ATOM 535 C C . ARG A 1 69 ? -6.635 -8.382 9.429 1.00 93.44 69 ARG A C 1
ATOM 537 O O . ARG A 1 69 ? -7.550 -7.789 9.992 1.00 93.44 69 ARG A O 1
ATOM 544 N N . GLY A 1 70 ? -6.433 -8.223 8.124 1.00 96.56 70 GLY A N 1
ATOM 545 C CA . GLY A 1 70 ? -7.097 -7.169 7.363 1.00 96.56 70 GLY A CA 1
ATOM 546 C C . GLY A 1 70 ? -6.593 -5.783 7.773 1.00 96.56 70 GLY A C 1
ATOM 547 O O . GLY A 1 70 ? -5.426 -5.624 8.127 1.00 96.56 70 GLY A O 1
ATOM 548 N N . TYR A 1 71 ? -7.455 -4.767 7.698 1.00 97.75 71 TYR A N 1
ATOM 549 C CA . TYR A 1 71 ? -7.112 -3.404 8.105 1.00 97.75 71 TYR A CA 1
ATOM 550 C C . TYR A 1 71 ? -7.067 -3.280 9.626 1.00 97.75 71 TYR A C 1
ATOM 552 O O . TYR A 1 71 ? -7.983 -3.744 10.301 1.00 97.75 71 TYR A O 1
ATOM 560 N N . HIS A 1 72 ? -6.023 -2.650 10.154 1.00 97.19 72 HIS A N 1
ATOM 561 C CA . HIS A 1 72 ? -5.855 -2.381 11.583 1.00 97.19 72 HIS A CA 1
ATOM 562 C C . HIS A 1 72 ? -4.812 -1.281 11.803 1.00 97.19 72 HIS A C 1
ATOM 564 O O . HIS A 1 72 ? -3.990 -1.002 10.927 1.00 97.19 72 HIS A O 1
ATOM 570 N N . PHE A 1 73 ? -4.853 -0.654 12.975 1.00 96.06 73 PHE A N 1
ATOM 571 C CA . PHE A 1 73 ? -3.774 0.218 13.425 1.00 96.06 73 PHE A CA 1
ATOM 572 C C . PHE A 1 73 ? -2.597 -0.623 13.914 1.00 96.06 73 PHE A C 1
ATOM 574 O O . PHE A 1 73 ? -2.799 -1.597 14.641 1.00 96.06 73 PHE A O 1
ATOM 581 N N . CYS A 1 74 ? -1.393 -0.235 13.505 1.00 94.75 74 CYS A N 1
ATOM 582 C CA . CYS A 1 74 ? -0.155 -0.870 13.936 1.00 94.75 74 CYS A CA 1
ATOM 583 C C . CYS A 1 74 ? -0.021 -0.825 15.464 1.00 94.75 74 CYS A C 1
ATOM 585 O O . CYS A 1 74 ? -0.270 0.212 16.081 1.00 94.75 74 CYS A O 1
ATOM 587 N N . ALA A 1 75 ? 0.372 -1.943 16.065 1.00 90.62 75 ALA A N 1
ATOM 588 C CA . ALA A 1 75 ? 0.471 -2.118 17.507 1.00 90.62 75 ALA A CA 1
ATOM 589 C C . ALA A 1 75 ? 1.913 -2.035 18.031 1.00 90.62 75 ALA A C 1
ATOM 591 O O . ALA A 1 75 ? 2.104 -1.765 19.217 1.00 90.62 75 ALA A O 1
ATOM 592 N N . SER A 1 76 ? 2.925 -2.260 17.186 1.00 92.88 76 SER A N 1
ATOM 593 C CA . SER A 1 76 ? 4.338 -2.209 17.586 1.00 92.88 76 SER A CA 1
ATOM 594 C C . SER A 1 76 ? 5.272 -1.811 16.441 1.00 92.88 76 SER A C 1
ATOM 596 O O . SER A 1 76 ? 4.906 -1.878 15.272 1.00 92.88 76 SER A O 1
ATOM 598 N N . GLU A 1 77 ? 6.497 -1.411 16.786 1.00 94.00 77 GLU A N 1
ATOM 599 C CA . GLU A 1 77 ? 7.575 -1.151 15.819 1.00 94.00 77 GLU A CA 1
ATOM 600 C C . GLU A 1 77 ? 7.958 -2.417 15.039 1.00 94.00 77 GLU A C 1
ATOM 602 O O . GLU A 1 77 ? 8.113 -2.360 13.826 1.00 94.00 77 GLU A O 1
ATOM 607 N N . ILE A 1 78 ? 7.995 -3.575 15.708 1.00 94.12 78 ILE A N 1
ATOM 608 C CA . ILE A 1 78 ? 8.298 -4.870 15.075 1.00 94.12 78 ILE A CA 1
ATOM 609 C C . ILE A 1 78 ? 7.284 -5.187 13.970 1.00 94.12 78 ILE A C 1
ATOM 611 O O . ILE A 1 78 ? 7.669 -5.538 12.859 1.00 94.12 78 ILE A O 1
ATOM 615 N N . GLU A 1 79 ? 5.987 -5.021 14.250 1.00 93.50 79 GLU A N 1
ATOM 616 C CA . GLU A 1 79 ? 4.936 -5.227 13.250 1.00 93.50 79 GLU A CA 1
ATOM 617 C C . GLU A 1 79 ? 5.092 -4.274 12.059 1.00 93.50 79 GLU A C 1
ATOM 619 O O . GLU A 1 79 ? 4.899 -4.676 10.907 1.00 93.50 79 GLU A O 1
ATOM 624 N N . LEU A 1 80 ? 5.442 -3.013 12.329 1.00 94.44 80 LEU A N 1
ATOM 625 C CA . LEU A 1 80 ? 5.640 -2.020 11.283 1.00 94.44 80 LEU A CA 1
ATOM 626 C C . LEU A 1 80 ? 6.820 -2.393 10.385 1.00 94.44 80 LEU A C 1
ATOM 628 O O . LEU A 1 80 ? 6.664 -2.420 9.166 1.00 94.44 80 LEU A O 1
ATOM 632 N N . GLU A 1 81 ? 7.965 -2.739 10.972 1.00 94.25 81 GLU A N 1
ATOM 633 C CA . GLU A 1 81 ? 9.149 -3.150 10.220 1.00 94.25 81 GLU A CA 1
ATOM 634 C C . GLU A 1 81 ? 8.898 -4.415 9.391 1.00 94.25 81 GLU A C 1
ATOM 636 O O . GLU A 1 81 ? 9.293 -4.483 8.225 1.00 94.25 81 GLU A O 1
ATOM 641 N N . GLU A 1 82 ? 8.223 -5.422 9.954 1.00 93.25 82 GLU A N 1
ATOM 642 C CA . GLU A 1 82 ? 7.846 -6.637 9.224 1.00 93.25 82 GLU A CA 1
ATOM 643 C C . GLU A 1 82 ? 6.971 -6.304 8.011 1.00 93.25 82 GLU A C 1
ATOM 645 O O . GLU A 1 82 ? 7.210 -6.796 6.900 1.00 93.25 82 GLU A O 1
ATOM 650 N N . TRP A 1 83 ? 5.985 -5.424 8.203 1.00 94.94 83 TRP A N 1
ATOM 651 C CA . TRP A 1 83 ? 5.114 -4.966 7.130 1.00 94.94 83 TRP A CA 1
ATOM 652 C C . TRP A 1 83 ? 5.888 -4.194 6.054 1.00 94.94 83 TRP A C 1
ATOM 654 O O . TRP A 1 83 ? 5.695 -4.438 4.860 1.00 94.94 83 TRP A O 1
ATOM 664 N N . GLU A 1 84 ? 6.792 -3.295 6.445 1.00 94.75 84 GLU A N 1
ATOM 665 C CA . GLU A 1 84 ? 7.614 -2.500 5.528 1.00 94.75 84 GLU A CA 1
ATOM 666 C C . GLU A 1 84 ? 8.564 -3.378 4.707 1.00 94.75 84 GLU A C 1
ATOM 668 O O . GLU A 1 84 ? 8.659 -3.217 3.486 1.00 94.75 84 GLU A O 1
ATOM 673 N N . ARG A 1 85 ? 9.201 -4.375 5.332 1.00 93.75 85 ARG A N 1
ATOM 674 C CA . ARG A 1 85 ? 10.045 -5.364 4.640 1.00 93.75 85 ARG A CA 1
ATOM 675 C C . ARG A 1 85 ? 9.239 -6.172 3.625 1.00 93.75 85 ARG A C 1
ATOM 677 O O . ARG A 1 85 ? 9.671 -6.334 2.478 1.00 93.75 85 ARG A O 1
ATOM 684 N N . ALA A 1 86 ? 8.051 -6.640 4.011 1.00 93.50 86 ALA A N 1
ATOM 685 C CA . ALA A 1 86 ? 7.150 -7.346 3.104 1.00 93.50 86 ALA A CA 1
ATOM 686 C C . ALA A 1 86 ? 6.722 -6.456 1.924 1.00 93.50 86 ALA A C 1
ATOM 688 O O . ALA A 1 86 ? 6.768 -6.894 0.770 1.00 93.50 86 ALA A O 1
ATOM 689 N N . TRP A 1 87 ? 6.384 -5.191 2.188 1.00 94.44 87 TRP A N 1
ATOM 690 C CA . TRP A 1 87 ? 6.024 -4.214 1.162 1.00 94.44 87 TRP A CA 1
ATOM 691 C C . TRP A 1 87 ? 7.174 -3.967 0.174 1.00 94.44 87 TRP A C 1
ATOM 693 O O . TRP A 1 87 ? 6.961 -4.017 -1.041 1.00 94.44 87 TRP A O 1
ATOM 703 N N . VAL A 1 88 ? 8.406 -3.773 0.665 1.00 95.31 88 VAL A N 1
ATOM 704 C CA . VAL A 1 88 ? 9.606 -3.605 -0.177 1.00 95.31 88 VAL A CA 1
ATOM 705 C C . VAL A 1 88 ? 9.827 -4.833 -1.063 1.00 95.31 88 VAL A C 1
ATOM 707 O O . VAL A 1 88 ? 10.036 -4.690 -2.271 1.00 95.31 88 VAL A O 1
ATOM 710 N N . SER A 1 89 ? 9.726 -6.038 -0.498 1.00 93.69 89 SER A N 1
ATOM 711 C CA . SER A 1 89 ? 9.891 -7.298 -1.234 1.00 93.69 89 SER A CA 1
ATOM 712 C C . SER A 1 89 ? 8.842 -7.473 -2.341 1.00 93.69 89 SER A C 1
ATOM 714 O O . SER A 1 89 ? 9.162 -7.852 -3.479 1.00 93.69 89 SER A O 1
ATOM 716 N N . GLU A 1 90 ? 7.585 -7.121 -2.057 1.00 94.81 90 GLU A N 1
ATOM 717 C CA . GLU A 1 90 ? 6.514 -7.154 -3.051 1.00 94.81 90 GLU A CA 1
ATOM 718 C C . GLU A 1 90 ? 6.794 -6.171 -4.197 1.00 94.81 90 GLU A C 1
ATOM 720 O O . GLU A 1 90 ? 6.710 -6.544 -5.373 1.00 94.81 90 GLU A O 1
ATOM 725 N N . LYS A 1 91 ? 7.185 -4.929 -3.882 1.0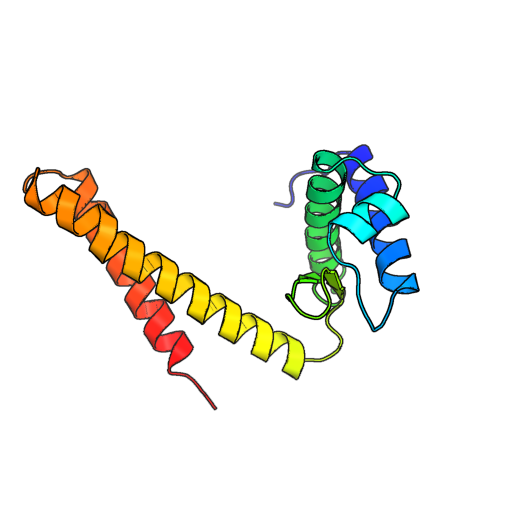0 95.56 91 LYS A N 1
ATOM 726 C CA . LYS A 1 91 ? 7.524 -3.924 -4.901 1.00 95.56 91 LYS A CA 1
ATOM 727 C C . LYS A 1 91 ? 8.719 -4.334 -5.738 1.00 95.56 91 LYS A C 1
ATOM 729 O O . LYS A 1 91 ? 8.656 -4.226 -6.963 1.00 95.56 91 LYS A O 1
ATOM 734 N N . LEU A 1 92 ? 9.756 -4.885 -5.120 1.00 95.75 92 LEU A N 1
ATOM 735 C CA . LEU A 1 92 ? 10.904 -5.416 -5.840 1.00 95.75 92 LEU A CA 1
ATOM 736 C C . LEU A 1 92 ? 10.487 -6.513 -6.833 1.00 95.75 92 LEU A C 1
ATOM 738 O O . LEU A 1 92 ? 10.922 -6.511 -7.986 1.00 95.75 92 LEU A O 1
ATOM 742 N N . THR A 1 93 ? 9.593 -7.415 -6.423 1.00 96.25 93 THR A N 1
ATOM 743 C CA . THR A 1 93 ? 9.046 -8.456 -7.304 1.00 96.25 93 THR A CA 1
ATOM 744 C C . THR A 1 93 ? 8.249 -7.860 -8.468 1.00 96.25 93 THR A C 1
ATOM 746 O O . THR A 1 93 ? 8.407 -8.299 -9.611 1.00 96.25 93 THR A O 1
ATOM 749 N N . GLN A 1 94 ? 7.422 -6.842 -8.212 1.00 96.56 94 GLN A N 1
ATOM 750 C CA . GLN A 1 94 ? 6.661 -6.142 -9.254 1.00 96.56 94 GLN A CA 1
ATOM 751 C C . GLN A 1 94 ? 7.590 -5.463 -10.272 1.00 96.56 94 GLN A C 1
ATOM 753 O O . GLN A 1 94 ? 7.387 -5.624 -11.476 1.00 96.56 94 GLN A O 1
ATOM 758 N N . PHE A 1 95 ? 8.649 -4.782 -9.822 1.00 96.94 95 PHE A N 1
ATOM 759 C CA . PHE A 1 95 ? 9.624 -4.153 -10.719 1.00 96.94 95 PHE A CA 1
ATOM 760 C C . PHE A 1 95 ? 10.420 -5.175 -11.534 1.00 96.94 95 PHE A C 1
ATOM 762 O O . PHE A 1 95 ? 10.550 -5.006 -12.746 1.00 96.94 95 PHE A O 1
ATOM 769 N N . LYS A 1 96 ? 10.871 -6.278 -10.917 1.00 96.75 96 LYS A N 1
ATOM 770 C CA . LYS A 1 96 ? 11.527 -7.385 -11.636 1.00 96.75 96 LYS A CA 1
ATOM 771 C C . LYS A 1 96 ? 10.642 -7.919 -12.762 1.00 96.75 96 LYS A C 1
ATOM 773 O O . LYS A 1 96 ? 11.112 -8.058 -13.886 1.00 96.75 96 LYS A O 1
ATOM 778 N N . ARG A 1 97 ? 9.355 -8.156 -12.485 1.00 97.25 97 ARG A N 1
ATOM 779 C CA . ARG A 1 97 ? 8.381 -8.619 -13.490 1.00 97.25 97 ARG A CA 1
ATOM 780 C C . ARG A 1 97 ? 8.107 -7.582 -14.575 1.00 97.25 97 ARG A C 1
ATOM 782 O O . ARG A 1 97 ? 7.941 -7.962 -15.727 1.00 97.25 97 ARG A O 1
ATOM 789 N N . MET A 1 98 ? 8.072 -6.294 -14.240 1.00 97.12 98 MET A N 1
ATOM 790 C CA . MET A 1 98 ? 7.905 -5.231 -15.234 1.00 97.12 98 MET A CA 1
ATOM 791 C C . MET A 1 98 ? 9.090 -5.179 -16.207 1.00 97.12 98 MET A C 1
ATOM 793 O O . MET A 1 98 ? 8.888 -5.076 -17.418 1.00 97.12 98 MET A O 1
ATOM 797 N N . ILE A 1 99 ? 10.319 -5.292 -15.695 1.00 96.81 99 ILE A N 1
ATOM 798 C CA . ILE A 1 99 ? 11.526 -5.328 -16.529 1.00 96.81 99 ILE A CA 1
ATOM 799 C C . ILE A 1 99 ? 11.488 -6.553 -17.447 1.00 96.81 99 ILE A C 1
ATOM 801 O O . ILE A 1 99 ? 11.537 -6.412 -18.668 1.00 96.81 99 ILE A O 1
ATOM 805 N N . THR A 1 100 ? 11.357 -7.753 -16.878 1.00 97.75 100 THR A N 1
ATOM 806 C CA . THR A 1 100 ? 11.511 -9.000 -17.641 1.00 97.75 100 THR A CA 1
ATOM 807 C C . THR A 1 100 ? 10.305 -9.330 -18.515 1.00 97.75 100 THR A C 1
ATOM 809 O O . THR A 1 100 ? 10.472 -9.834 -19.621 1.00 97.75 100 THR A O 1
ATOM 812 N N . GLY A 1 101 ? 9.094 -9.043 -18.039 1.00 97.56 101 GLY A N 1
ATOM 813 C CA . GLY A 1 101 ? 7.843 -9.401 -18.706 1.00 97.56 101 GLY A CA 1
ATOM 814 C C . GLY A 1 101 ? 7.317 -8.350 -19.680 1.00 97.56 101 GLY A C 1
ATOM 815 O O . GLY A 1 101 ? 6.528 -8.697 -20.554 1.00 97.56 101 GLY A O 1
ATOM 816 N N . THR A 1 102 ? 7.752 -7.090 -19.565 1.00 97.75 102 THR A N 1
ATOM 817 C CA . THR A 1 102 ? 7.201 -5.990 -20.376 1.00 97.75 102 THR A CA 1
ATOM 818 C C . THR A 1 102 ? 8.286 -5.182 -21.077 1.00 97.75 102 THR A C 1
ATOM 820 O O . THR A 1 102 ? 8.243 -5.037 -22.299 1.00 97.75 102 THR A O 1
ATOM 823 N N . LEU A 1 103 ? 9.270 -4.652 -20.344 1.00 97.50 103 LEU A N 1
ATOM 824 C CA . LEU A 1 103 ? 10.275 -3.760 -20.935 1.00 97.50 103 LEU A CA 1
ATOM 825 C C . LEU A 1 103 ? 11.258 -4.499 -21.837 1.00 97.50 103 LEU A C 1
ATOM 827 O O . LEU A 1 103 ? 11.536 -4.015 -22.932 1.00 97.50 103 LEU A O 1
ATOM 831 N N . ALA A 1 104 ? 11.740 -5.671 -21.426 1.00 97.69 104 ALA A N 1
ATOM 832 C CA . ALA A 1 104 ? 12.631 -6.477 -22.252 1.00 97.69 104 ALA A CA 1
ATOM 833 C C . ALA A 1 104 ? 11.963 -6.887 -23.585 1.00 97.69 104 ALA A C 1
ATOM 835 O O . ALA A 1 104 ? 12.554 -6.623 -24.634 1.00 97.69 104 ALA A O 1
ATOM 836 N N . PRO A 1 105 ? 10.714 -7.404 -23.609 1.00 98.44 105 PRO A N 1
ATOM 837 C CA . PRO A 1 105 ? 9.983 -7.613 -24.861 1.00 98.44 105 PRO A CA 1
ATOM 838 C C . PRO A 1 105 ? 9.774 -6.337 -25.687 1.00 98.44 105 PRO A C 1
ATOM 840 O O . PRO A 1 105 ? 9.957 -6.363 -26.903 1.00 98.44 105 PRO A O 1
ATOM 843 N N . HIS A 1 106 ? 9.435 -5.205 -25.054 1.00 98.06 106 HIS A N 1
ATOM 844 C CA . HIS A 1 106 ? 9.294 -3.923 -25.757 1.00 98.06 106 HIS A CA 1
ATOM 845 C C . HIS A 1 106 ? 10.607 -3.542 -26.451 1.00 98.06 106 HIS A C 1
ATOM 847 O O . HIS A 1 106 ? 10.605 -3.242 -27.641 1.00 98.06 106 HIS A O 1
ATOM 853 N N . LEU A 1 107 ? 11.735 -3.593 -25.743 1.00 98.31 107 LEU A N 1
ATOM 854 C CA . LEU A 1 107 ? 13.048 -3.264 -26.295 1.00 98.31 107 LEU A CA 1
ATOM 855 C C . LEU A 1 107 ? 13.499 -4.253 -27.375 1.00 98.31 107 LEU A C 1
ATOM 857 O O . LEU A 1 107 ? 14.165 -3.838 -28.317 1.00 98.31 107 LEU A O 1
ATOM 861 N N . ALA A 1 108 ? 13.102 -5.523 -27.291 1.00 98.19 108 ALA A N 1
ATOM 862 C CA . ALA A 1 108 ? 13.366 -6.499 -28.345 1.00 98.19 108 ALA A CA 1
ATOM 863 C C . ALA A 1 108 ? 12.597 -6.171 -29.639 1.00 98.19 108 ALA A C 1
ATOM 865 O O . ALA A 1 108 ? 13.170 -6.219 -30.725 1.00 98.19 108 ALA A O 1
ATOM 866 N N . LEU A 1 109 ? 11.316 -5.800 -29.527 1.00 98.44 109 LEU A N 1
ATOM 867 C CA . LEU A 1 109 ? 10.471 -5.442 -30.674 1.00 98.44 109 LEU A CA 1
ATOM 868 C C . LEU A 1 109 ? 10.813 -4.062 -31.251 1.00 98.44 109 LEU A C 1
ATOM 870 O O . LEU A 1 109 ? 10.774 -3.862 -32.464 1.00 98.44 109 LEU A O 1
ATOM 874 N N . PHE A 1 110 ? 11.165 -3.106 -30.389 1.00 98.25 110 PHE A N 1
ATOM 875 C CA . PHE A 1 110 ? 11.428 -1.717 -30.759 1.00 98.25 110 PHE A CA 1
ATOM 876 C C . PHE A 1 110 ? 12.729 -1.198 -30.121 1.00 98.25 110 PHE A C 1
ATOM 878 O O . PHE A 1 110 ? 12.684 -0.317 -29.254 1.00 98.25 110 PHE A O 1
ATOM 885 N N . PRO A 1 111 ? 13.911 -1.655 -30.581 1.00 96.94 111 PRO A N 1
ATOM 886 C CA . PRO A 1 111 ? 15.191 -1.342 -29.929 1.00 96.94 111 PRO A CA 1
ATOM 887 C C . PRO A 1 111 ? 15.514 0.155 -29.846 1.00 96.94 111 PRO A C 1
ATOM 889 O O . PRO A 1 111 ? 16.189 0.615 -28.928 1.00 96.94 111 PRO A O 1
ATOM 892 N N . ARG A 1 112 ? 15.005 0.949 -30.796 1.00 97.69 112 ARG A N 1
ATOM 893 C CA . ARG A 1 112 ? 15.226 2.405 -30.865 1.00 97.69 112 ARG A CA 1
ATOM 894 C C . ARG A 1 112 ? 14.157 3.227 -30.136 1.00 97.69 112 ARG A C 1
ATOM 896 O O . ARG A 1 112 ? 14.160 4.453 -30.238 1.00 97.69 112 ARG A O 1
ATOM 903 N N . SER A 1 113 ? 13.233 2.584 -29.417 1.00 98.25 113 SER A N 1
ATOM 904 C CA . SER A 1 113 ? 12.194 3.272 -28.643 1.00 98.25 113 SER A CA 1
ATOM 905 C C . SER A 1 113 ? 12.830 4.101 -27.527 1.00 98.25 113 SER A C 1
ATOM 907 O O . SER A 1 113 ? 13.328 3.563 -26.537 1.00 98.25 113 SER A O 1
ATOM 909 N N . ARG A 1 114 ? 12.825 5.432 -27.675 1.00 98.06 114 ARG A N 1
ATOM 910 C CA . ARG A 1 114 ? 13.372 6.350 -26.658 1.00 98.06 114 ARG A CA 1
ATOM 911 C C . ARG A 1 114 ? 12.653 6.198 -25.318 1.00 98.06 114 ARG A C 1
ATOM 913 O O . ARG A 1 114 ? 13.300 6.208 -24.278 1.00 98.06 114 ARG A O 1
ATOM 920 N N . TRP A 1 115 ? 11.333 6.008 -25.358 1.00 97.50 115 TRP A N 1
ATOM 921 C CA . TRP A 1 115 ? 10.512 5.802 -24.167 1.00 97.50 115 TRP A CA 1
ATOM 922 C C . TRP A 1 115 ? 10.870 4.506 -23.435 1.00 97.50 115 TRP A C 1
ATOM 924 O O . TRP A 1 115 ? 11.105 4.544 -22.232 1.00 97.50 115 TRP A O 1
ATOM 934 N N . ALA A 1 116 ? 10.964 3.377 -24.148 1.00 97.25 116 ALA A N 1
ATOM 935 C CA . ALA A 1 116 ? 11.280 2.092 -23.523 1.00 97.25 116 ALA A CA 1
ATOM 936 C C . ALA A 1 116 ? 12.679 2.084 -22.905 1.00 97.25 116 ALA A C 1
ATOM 938 O O . ALA A 1 116 ? 12.846 1.604 -21.789 1.00 97.25 116 ALA A O 1
ATOM 939 N N . ASN A 1 117 ? 13.663 2.661 -23.602 1.00 97.75 117 ASN A N 1
ATOM 940 C CA . ASN A 1 117 ? 15.023 2.778 -23.085 1.00 97.75 117 ASN A CA 1
ATOM 941 C C . ASN A 1 117 ? 15.057 3.635 -21.813 1.00 97.75 117 ASN A C 1
ATOM 943 O O . ASN A 1 117 ? 15.572 3.188 -20.792 1.00 97.75 117 ASN A O 1
ATOM 947 N N . TYR A 1 118 ? 14.444 4.827 -21.847 1.00 97.75 118 TYR A N 1
ATOM 948 C CA . TYR A 1 118 ? 14.358 5.702 -20.676 1.00 97.75 118 TYR A CA 1
ATOM 949 C C . TYR A 1 118 ? 13.680 5.001 -19.495 1.00 97.75 118 TYR A C 1
ATOM 951 O O . TYR A 1 118 ? 14.236 4.960 -18.398 1.00 97.75 118 TYR A O 1
ATOM 959 N N . LEU A 1 119 ? 12.506 4.409 -19.724 1.00 97.38 119 LEU A N 1
ATOM 960 C CA . LEU A 1 119 ? 11.737 3.752 -18.675 1.00 97.38 119 LEU A CA 1
ATOM 961 C C . LEU A 1 119 ? 12.486 2.548 -18.087 1.00 97.38 119 LEU A C 1
ATOM 963 O O . LEU A 1 119 ? 12.484 2.378 -16.871 1.00 97.38 119 LEU A O 1
ATOM 967 N N . ASN A 1 120 ? 13.169 1.753 -18.917 1.00 97.12 120 ASN A N 1
ATOM 968 C CA . ASN A 1 120 ? 13.995 0.639 -18.453 1.00 97.12 120 ASN A CA 1
ATOM 969 C C . ASN A 1 120 ? 15.131 1.117 -17.544 1.00 97.12 120 ASN A C 1
ATOM 971 O O . ASN A 1 120 ? 15.305 0.574 -16.459 1.00 97.12 120 ASN A O 1
ATOM 975 N N . THR A 1 121 ? 15.847 2.177 -17.932 1.00 97.81 121 THR A N 1
ATOM 976 C CA . THR A 1 121 ? 16.893 2.771 -17.087 1.00 97.81 121 THR A CA 1
ATOM 977 C C . THR A 1 121 ? 16.344 3.243 -15.740 1.00 97.81 121 THR A C 1
ATOM 979 O O . THR A 1 121 ? 16.940 2.945 -14.707 1.00 97.81 121 THR A O 1
ATOM 982 N N . GLN A 1 122 ? 15.208 3.951 -15.725 1.00 97.50 122 GLN A N 1
ATOM 983 C CA . GLN A 1 122 ? 14.617 4.433 -14.470 1.00 97.50 122 GLN A CA 1
ATOM 984 C C . GLN A 1 122 ? 14.172 3.275 -13.567 1.00 97.50 122 GLN A C 1
ATOM 986 O O . GLN A 1 122 ? 14.419 3.299 -12.362 1.00 97.50 122 GLN A O 1
ATOM 991 N N . ILE A 1 123 ? 13.537 2.247 -14.134 1.00 96.81 123 ILE A N 1
ATOM 992 C CA . ILE A 1 123 ? 13.036 1.113 -13.353 1.00 96.81 123 ILE A CA 1
ATOM 993 C C . ILE A 1 123 ? 14.185 0.240 -12.826 1.00 96.81 123 ILE A C 1
ATOM 995 O O . ILE A 1 123 ? 14.114 -0.198 -11.679 1.00 96.81 123 ILE A O 1
ATOM 999 N N . GLU A 1 124 ? 15.256 0.031 -13.596 1.00 96.88 124 GLU A N 1
ATOM 1000 C CA . GLU A 1 124 ? 16.461 -0.666 -13.113 1.00 96.88 124 GLU A CA 1
ATOM 1001 C C . GLU A 1 124 ? 17.124 0.077 -11.946 1.00 96.88 124 GLU A C 1
ATOM 1003 O O . GLU A 1 124 ? 17.513 -0.546 -10.958 1.00 96.88 124 GLU A O 1
ATOM 1008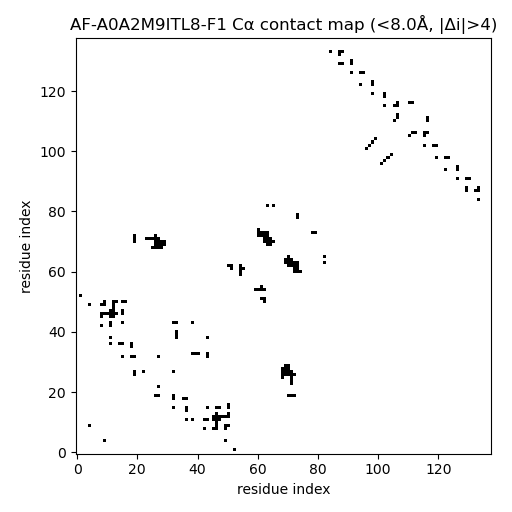 N N . ALA A 1 125 ? 17.186 1.412 -12.003 1.00 96.88 125 ALA A N 1
ATOM 1009 C CA . ALA A 1 125 ? 17.704 2.214 -10.896 1.00 96.88 125 ALA A CA 1
ATOM 1010 C C . ALA A 1 125 ? 16.855 2.045 -9.621 1.00 96.88 125 ALA A C 1
ATOM 1012 O O . ALA A 1 125 ? 17.400 1.766 -8.554 1.00 96.88 125 ALA A O 1
ATOM 1013 N N . VAL A 1 126 ? 15.522 2.132 -9.732 1.00 96.06 126 VAL A N 1
ATOM 1014 C CA . VAL A 1 126 ? 14.605 1.903 -8.598 1.00 96.06 126 VAL A CA 1
ATOM 1015 C C . VAL A 1 126 ? 14.744 0.481 -8.048 1.00 96.06 126 VAL A C 1
ATOM 1017 O O . VAL A 1 126 ? 14.797 0.296 -6.831 1.00 96.06 126 VAL A O 1
ATOM 1020 N N . LYS A 1 127 ? 14.846 -0.528 -8.924 1.00 95.94 127 LYS A N 1
ATOM 1021 C CA . LYS A 1 127 ? 15.085 -1.923 -8.530 1.00 95.94 127 LYS A CA 1
ATOM 1022 C C . LYS A 1 127 ? 16.365 -2.044 -7.701 1.00 95.94 127 LYS A C 1
ATOM 1024 O O . LYS A 1 127 ? 16.312 -2.644 -6.633 1.00 95.94 127 LYS A O 1
ATOM 1029 N N . ALA A 1 128 ? 17.476 -1.462 -8.153 1.00 95.62 128 ALA A N 1
ATOM 1030 C CA . ALA A 1 128 ? 18.748 -1.519 -7.435 1.00 95.62 128 ALA A CA 1
ATOM 1031 C C . ALA A 1 128 ? 18.656 -0.876 -6.037 1.00 95.62 128 ALA A C 1
ATOM 1033 O O . ALA A 1 128 ? 19.152 -1.440 -5.063 1.00 95.62 128 ALA A O 1
ATOM 1034 N N . THR A 1 129 ? 17.965 0.264 -5.904 1.00 95.25 129 THR A N 1
ATOM 1035 C CA . THR A 1 129 ? 17.720 0.896 -4.594 1.00 95.25 129 THR A CA 1
ATOM 1036 C C . THR A 1 129 ? 16.920 -0.009 -3.657 1.00 95.25 129 THR A C 1
ATOM 1038 O O . THR A 1 129 ? 17.275 -0.149 -2.488 1.00 95.25 129 THR A O 1
ATOM 1041 N N . LEU A 1 130 ? 15.868 -0.658 -4.161 1.00 93.94 130 LEU A N 1
ATOM 1042 C CA . LEU A 1 130 ? 15.060 -1.582 -3.362 1.00 93.94 130 LEU A CA 1
ATOM 1043 C C . LEU A 1 130 ? 15.821 -2.866 -3.001 1.00 93.94 130 LEU A C 1
ATOM 1045 O O . LEU A 1 130 ? 15.621 -3.391 -1.911 1.00 93.94 130 LEU A O 1
ATOM 1049 N N . GLU A 1 131 ? 16.710 -3.360 -3.870 1.00 94.44 131 GLU A N 1
ATOM 1050 C CA . GLU A 1 131 ? 17.596 -4.494 -3.562 1.00 94.44 131 GLU A CA 1
ATOM 1051 C C . GLU A 1 131 ? 18.548 -4.160 -2.409 1.00 94.44 131 GLU A C 1
ATOM 1053 O O . GLU A 1 131 ? 18.692 -4.966 -1.492 1.00 94.44 131 GLU A O 1
ATOM 1058 N N . MET A 1 132 ? 19.119 -2.950 -2.394 1.00 93.19 132 MET A N 1
ATOM 1059 C CA . MET A 1 132 ? 19.933 -2.485 -1.268 1.00 93.19 132 MET A CA 1
ATOM 1060 C C . MET A 1 132 ? 19.114 -2.396 0.024 1.00 93.19 132 MET A C 1
ATOM 1062 O O . MET A 1 132 ? 19.552 -2.912 1.049 1.00 93.19 132 MET A O 1
ATOM 1066 N N . ALA A 1 133 ? 17.915 -1.807 -0.025 1.00 89.56 133 ALA A N 1
ATOM 1067 C CA . ALA A 1 133 ? 17.034 -1.707 1.140 1.00 89.56 133 ALA A CA 1
ATOM 1068 C C . ALA A 1 133 ? 16.633 -3.088 1.688 1.00 89.56 133 ALA A C 1
ATOM 1070 O O . ALA A 1 133 ? 16.649 -3.295 2.895 1.00 89.56 133 ALA A O 1
ATOM 1071 N N . ALA A 1 134 ? 16.346 -4.055 0.813 1.00 87.69 134 ALA A N 1
ATOM 1072 C CA . ALA A 1 134 ? 16.037 -5.425 1.218 1.00 87.69 134 ALA A CA 1
ATOM 1073 C C . ALA A 1 134 ? 17.253 -6.171 1.805 1.00 87.69 134 ALA A C 1
ATOM 1075 O O . ALA A 1 134 ? 17.084 -7.058 2.636 1.00 87.69 134 ALA A O 1
ATOM 1076 N N . SER A 1 135 ? 18.475 -5.824 1.382 1.00 83.38 135 SER A N 1
ATOM 1077 C CA . SER A 1 135 ? 19.716 -6.432 1.888 1.00 83.38 135 SER A CA 1
ATOM 1078 C C . SER A 1 135 ? 20.185 -5.871 3.235 1.00 83.38 135 SER A C 1
ATOM 1080 O O . SER A 1 135 ? 20.945 -6.531 3.938 1.00 83.38 135 SER A O 1
ATOM 1082 N N . GLN A 1 136 ? 19.713 -4.677 3.610 1.00 71.88 136 GLN A N 1
ATOM 1083 C CA . GLN A 1 136 ? 19.937 -4.055 4.916 1.00 71.88 136 GLN A CA 1
ATOM 1084 C C . GLN A 1 136 ? 19.039 -4.750 5.953 1.00 71.88 136 GLN A C 1
ATOM 1086 O O . GLN A 1 136 ? 18.003 -4.238 6.375 1.00 71.88 136 GLN A O 1
ATOM 1091 N N . SER A 1 137 ? 19.387 -5.982 6.306 1.00 56.16 137 SER A N 1
ATOM 1092 C CA . SER A 1 137 ? 18.763 -6.699 7.418 1.00 56.16 137 SER A CA 1
ATOM 1093 C C . SER A 1 137 ? 19.735 -6.663 8.593 1.00 56.16 137 SER A C 1
ATOM 1095 O O . SER A 1 137 ? 20.817 -7.241 8.500 1.00 56.16 137 SER A O 1
ATOM 1097 N N . GLY A 1 138 ? 19.376 -5.909 9.636 1.00 50.91 138 GLY A N 1
ATOM 1098 C CA . GLY A 1 138 ? 19.922 -6.092 10.983 1.00 50.91 138 GLY A CA 1
ATOM 1099 C C . GLY A 1 138 ? 19.336 -7.335 11.633 1.00 50.91 138 GLY A C 1
ATOM 1100 O O . GLY A 1 138 ? 18.222 -7.731 11.215 1.00 50.91 138 GLY A O 1
#

Nearest PDB structures (foldseek):
  3w6k-assembly1_C  TM=7.505E-01  e=1.255E-02  Geobacillus stearothermophilus
  3w6j-assembly1_C  TM=7.504E-01  e=1.493E-02  Geobacillus stearothermophilus
  3w6k-assembly2_E  TM=7.457E-01  e=1.677E-02  Geobacillus stearothermophilus
  3w6j-assembly2_E  TM=6.296E-01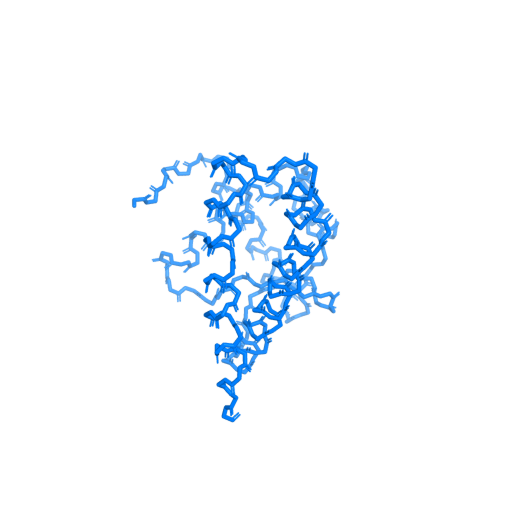  e=7.889E-03  Geobacillus stearothermophilus
  7rmw-assembly3_F  TM=5.410E-01  e=1.205E-01  Bacillus subtilis